Protein AF-A0A3C1VQF5-F1 (afdb_monomer_lite)

pLDDT: mean 84.44, std 13.98, range [48.06, 98.0]

Foldseek 3Di:
DDDDVVVVVVVVVVVVVVVVV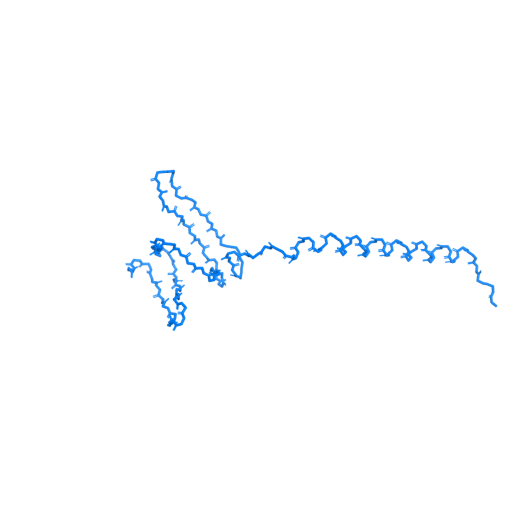VVVCVVVVVVVPPDDPDQKDPDDWDWDDDPPPDDDIDTHADPPMDGDDDADPVGDDDADPDDKDWDDDPPDDIDIDDHPDD

Sequence (102 aa):
MSSNPKNIKEIVISVCAAAALGLGVLTFQTDIISAQSSNFQGGAPQVTEGPDDARYIRILFPAGVRSSWHSHTWGQLLMIEEGIGLHQIRGRAIEEFQPGEP

Secondary structure (DSSP, 8-state):
----HHHHHHHHHHHHHHHHHHHHHHHHHHHHHSS---SEESS--EEEEPPTT---EEEE--TT-EEPS---TT-------SS-EEEE-TTSPEEEE-TT--

Structure (mmCIF, N/CA/C/O backbone):
data_AF-A0A3C1VQF5-F1
#
_entry.id   AF-A0A3C1VQF5-F1
#
loop_
_atom_site.group_PDB
_atom_site.id
_atom_site.type_symbol
_atom_site.label_atom_id
_atom_site.label_alt_id
_atom_site.label_comp_id
_atom_site.label_asym_id
_atom_site.label_entity_id
_atom_site.label_seq_id
_atom_site.pdbx_PDB_ins_code
_atom_site.Cartn_x
_atom_site.Cartn_y
_atom_site.Cartn_z
_atom_site.occupancy
_atom_site.B_iso_or_equiv
_atom_site.auth_seq_id
_atom_site.auth_comp_id
_atom_site.auth_asym_id
_atom_site.auth_atom_id
_atom_site.pdbx_PDB_model_num
ATOM 1 N N . MET A 1 1 ? -55.351 6.413 43.050 1.00 48.06 1 MET A N 1
ATOM 2 C CA . MET A 1 1 ? -53.947 6.862 43.174 1.00 48.06 1 MET A CA 1
ATOM 3 C C . MET A 1 1 ? -53.793 8.183 42.438 1.00 48.06 1 MET A C 1
ATOM 5 O O . MET A 1 1 ? -53.923 8.201 41.225 1.00 48.06 1 MET A O 1
ATOM 9 N N . SER A 1 2 ? -53.622 9.286 43.171 1.00 53.50 2 SER A N 1
ATOM 10 C CA . SER A 1 2 ? -53.418 10.622 42.595 1.00 53.50 2 SER A CA 1
ATOM 11 C C . SER A 1 2 ? -51.959 10.749 42.159 1.00 53.50 2 SER A C 1
ATOM 13 O O . SER A 1 2 ? -51.061 10.755 43.000 1.00 53.50 2 SER A O 1
ATOM 15 N N . SER A 1 3 ? -51.700 10.768 40.853 1.00 61.41 3 SER A N 1
ATOM 16 C CA . SER A 1 3 ? -50.361 11.028 40.325 1.00 61.41 3 SER A CA 1
ATOM 17 C C . SER A 1 3 ? -50.018 12.505 40.527 1.00 61.41 3 SER A C 1
ATOM 19 O O . SER A 1 3 ? -50.696 13.382 39.992 1.00 61.41 3 SER A O 1
ATOM 21 N N . ASN A 1 4 ? -48.965 12.785 41.297 1.00 60.81 4 ASN A N 1
ATOM 22 C CA . ASN A 1 4 ? -48.497 14.142 41.566 1.00 60.81 4 ASN A CA 1
ATOM 23 C C . ASN A 1 4 ? -48.017 14.806 40.254 1.00 60.81 4 ASN A C 1
ATOM 25 O O . ASN A 1 4 ? -47.090 14.285 39.625 1.00 60.81 4 ASN A O 1
ATOM 29 N N . PRO A 1 5 ? -48.587 15.950 39.831 1.00 61.12 5 PRO A N 1
ATOM 30 C CA . PRO A 1 5 ? -48.248 16.597 38.560 1.00 61.12 5 PRO A CA 1
ATOM 31 C C . PRO A 1 5 ? -46.777 17.031 38.459 1.00 61.12 5 PRO A C 1
ATOM 33 O O . PRO A 1 5 ? -46.266 17.195 37.350 1.00 61.12 5 PRO A O 1
ATOM 36 N N . LYS A 1 6 ? -46.077 17.177 39.595 1.00 60.66 6 LYS A N 1
ATOM 37 C CA . LYS A 1 6 ? -44.629 17.442 39.630 1.00 60.66 6 LYS A CA 1
ATOM 38 C C . LYS A 1 6 ? -43.815 16.277 39.047 1.00 60.66 6 LYS A C 1
ATOM 40 O O . LYS A 1 6 ? -42.953 16.516 38.210 1.00 60.66 6 LYS A O 1
ATOM 45 N N . ASN A 1 7 ? -44.188 15.033 39.360 1.00 69.94 7 ASN A N 1
ATOM 46 C CA . ASN A 1 7 ? -43.504 13.838 38.847 1.00 69.94 7 ASN A CA 1
ATOM 47 C C . ASN A 1 7 ? -43.739 13.645 37.341 1.00 69.94 7 ASN A C 1
ATOM 49 O O . ASN A 1 7 ? -42.848 13.204 36.627 1.00 69.94 7 ASN A O 1
ATOM 53 N N . ILE A 1 8 ? -44.925 14.004 36.836 1.00 77.88 8 ILE A N 1
ATOM 54 C CA . ILE A 1 8 ? -45.239 13.889 35.402 1.00 77.88 8 ILE A CA 1
ATOM 55 C C . ILE A 1 8 ? -44.417 14.893 34.588 1.00 77.88 8 ILE A C 1
ATOM 57 O O . ILE A 1 8 ? -43.874 14.529 33.549 1.00 77.88 8 ILE A O 1
ATOM 61 N N . LYS A 1 9 ? -44.276 16.140 35.059 1.00 78.69 9 LYS A N 1
ATOM 62 C CA . LYS A 1 9 ? -43.444 17.146 34.379 1.00 78.69 9 LYS A CA 1
ATOM 63 C C . LYS A 1 9 ? -41.975 16.733 34.314 1.00 78.69 9 LYS A C 1
ATOM 65 O O . LYS A 1 9 ? -41.369 16.873 33.259 1.00 78.69 9 LYS A O 1
ATOM 70 N N . GLU A 1 10 ? -41.421 16.202 35.400 1.00 80.69 10 GLU A N 1
ATOM 71 C CA . GLU A 1 10 ? -40.030 15.729 35.437 1.00 80.69 10 GLU A CA 1
ATOM 72 C C . GLU A 1 10 ? -39.799 14.542 34.494 1.00 80.69 10 GLU A C 1
ATOM 74 O O . GLU A 1 10 ? -38.825 14.542 33.741 1.00 80.69 10 GLU A O 1
ATOM 79 N N . ILE A 1 11 ? -40.733 13.584 34.453 1.00 83.06 11 ILE A N 1
ATOM 80 C CA . ILE A 1 11 ? -40.680 12.457 33.511 1.00 83.06 11 ILE A CA 1
ATOM 81 C C . ILE A 1 11 ? -40.736 12.960 32.064 1.00 83.06 11 ILE A C 1
ATOM 83 O O . ILE A 1 11 ? -39.924 12.547 31.242 1.00 83.06 11 ILE A O 1
ATOM 87 N N . VAL A 1 12 ? -41.649 13.882 31.746 1.00 86.50 12 VAL A N 1
ATOM 88 C CA . VAL A 1 12 ? -41.782 14.433 30.387 1.00 86.50 12 VAL A CA 1
ATOM 89 C C . VAL A 1 12 ? -40.521 15.193 29.970 1.00 86.50 12 VAL A C 1
ATOM 91 O O . VAL A 1 12 ? -40.032 14.993 28.862 1.00 86.50 12 VAL A O 1
ATOM 94 N N . ILE A 1 13 ? -39.952 16.017 30.852 1.00 88.00 13 ILE A N 1
ATOM 95 C CA . ILE A 1 13 ? -38.708 16.748 30.570 1.00 88.00 13 ILE A CA 1
ATOM 96 C C . ILE A 1 13 ? -37.548 15.770 30.345 1.00 88.00 13 ILE A C 1
ATOM 98 O O . ILE A 1 13 ? -36.785 15.942 29.397 1.00 88.00 13 ILE A O 1
ATOM 102 N N . SER A 1 14 ? -37.438 14.726 31.171 1.00 85.69 14 SER A N 1
ATOM 103 C CA . SER A 1 14 ? -36.395 13.705 31.041 1.00 85.69 14 SER A CA 1
ATOM 104 C C . SER A 1 14 ? -36.500 12.938 29.719 1.00 85.69 14 SER A C 1
ATOM 106 O O . SER A 1 14 ? -35.502 12.793 29.014 1.00 85.69 14 SER A O 1
ATOM 108 N N . VAL A 1 15 ? -37.711 12.523 29.332 1.00 89.88 15 VAL A N 1
ATOM 109 C CA . VAL A 1 15 ? -37.958 11.821 28.064 1.00 89.88 15 VAL A CA 1
ATOM 110 C C . VAL A 1 15 ? -37.655 12.722 26.866 1.00 89.88 15 VAL A C 1
ATOM 112 O O . VAL A 1 15 ? -36.989 12.282 25.931 1.00 89.88 15 VAL A O 1
ATOM 115 N N . CYS A 1 16 ? -38.070 13.991 26.899 1.00 90.31 16 CYS A N 1
ATOM 116 C CA . CYS A 1 16 ? -37.760 14.948 25.835 1.00 90.31 16 CYS A CA 1
ATOM 117 C C . CYS A 1 16 ? -36.252 15.211 25.711 1.00 90.31 16 CYS A C 1
ATOM 119 O O . CYS A 1 16 ? -35.733 15.250 24.598 1.00 90.31 16 CYS A O 1
ATOM 121 N N . ALA A 1 17 ? -35.537 15.353 26.831 1.00 88.94 17 ALA A N 1
ATOM 122 C CA . ALA A 1 17 ? -34.087 15.535 26.828 1.00 88.94 17 ALA A CA 1
ATOM 123 C C . ALA A 1 17 ? -33.359 14.298 26.275 1.00 88.94 17 ALA A C 1
ATOM 125 O O . ALA A 1 17 ? -32.466 14.435 25.439 1.00 88.94 17 ALA A O 1
ATOM 126 N N . ALA A 1 18 ? -33.774 13.093 26.676 1.00 88.06 18 ALA A N 1
ATOM 127 C CA . ALA A 1 18 ? -33.219 11.842 26.162 1.00 88.06 18 ALA A CA 1
ATOM 128 C C . ALA A 1 18 ? -33.493 11.662 24.659 1.00 88.06 18 ALA A C 1
ATOM 130 O O . ALA A 1 18 ? -32.598 11.259 23.920 1.00 88.06 18 ALA A O 1
ATOM 131 N N . ALA A 1 19 ? -34.696 12.008 24.190 1.00 90.94 19 ALA A N 1
ATOM 132 C CA . ALA A 1 19 ? -35.047 11.960 22.773 1.00 90.94 19 ALA A CA 1
ATOM 133 C C . ALA A 1 19 ? -34.247 12.978 21.945 1.00 90.94 19 ALA A C 1
ATOM 135 O O . ALA A 1 19 ? -33.761 12.635 20.871 1.00 90.94 19 ALA A O 1
ATOM 136 N N . ALA A 1 20 ? -34.057 14.202 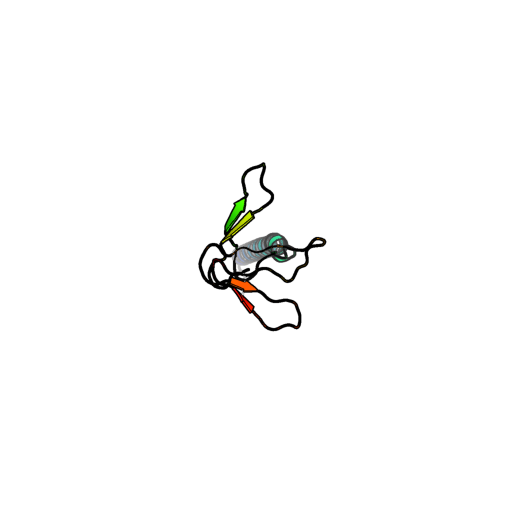22.451 1.00 90.06 20 ALA A N 1
ATOM 137 C CA . ALA A 1 20 ? -33.249 15.225 21.788 1.00 90.06 20 ALA A CA 1
ATOM 138 C C . ALA A 1 20 ? -31.768 14.820 21.697 1.00 90.06 20 ALA A C 1
ATOM 140 O O . ALA A 1 20 ? -31.154 14.981 20.645 1.00 90.06 20 ALA A O 1
ATOM 141 N N . LEU A 1 21 ? -31.208 14.243 22.767 1.00 87.50 21 LEU A N 1
ATOM 142 C CA . LEU A 1 21 ? -29.844 13.707 22.766 1.00 87.50 21 LEU A CA 1
ATOM 143 C C . LEU A 1 21 ? -29.706 12.509 21.822 1.00 87.50 21 LEU A C 1
ATOM 145 O O . LEU A 1 21 ? -28.767 12.469 21.034 1.00 87.50 21 LEU A O 1
ATOM 149 N N . GLY A 1 22 ? -30.647 11.563 21.863 1.00 86.94 22 GLY A N 1
ATOM 150 C CA . GLY A 1 22 ? -30.654 10.401 20.974 1.00 86.94 22 GLY A CA 1
ATOM 151 C C . GLY A 1 22 ? -30.754 10.798 19.502 1.00 86.94 22 GLY A C 1
ATOM 152 O O . GLY A 1 22 ? -29.996 10.290 18.680 1.00 86.94 22 GLY A O 1
ATOM 153 N N . LEU A 1 23 ? -31.628 11.754 19.173 1.00 85.19 23 LEU A N 1
ATOM 154 C CA . LEU A 1 23 ? -31.757 12.281 17.817 1.00 85.19 23 LEU A CA 1
ATOM 155 C C . LEU A 1 23 ? -30.494 13.031 17.388 1.00 85.19 23 LEU A C 1
ATOM 157 O O . LEU A 1 23 ? -30.017 12.795 16.288 1.00 85.19 23 LEU A O 1
ATOM 161 N N . GLY A 1 24 ? -29.917 13.858 18.268 1.00 82.56 24 GLY A N 1
ATOM 162 C CA . GLY A 1 24 ? -28.650 14.543 18.016 1.00 82.56 24 GLY A CA 1
ATOM 163 C C . GLY A 1 24 ? -27.520 13.561 17.704 1.00 82.56 24 GLY A C 1
ATOM 164 O O . GLY A 1 24 ? -26.864 13.687 16.673 1.00 82.56 24 GLY A O 1
ATOM 165 N N . VAL A 1 25 ? -27.331 12.533 18.538 1.00 81.00 25 VAL A N 1
ATOM 166 C CA . VAL A 1 25 ? -26.329 11.481 18.300 1.00 81.00 25 VAL A CA 1
ATOM 167 C C . VAL A 1 25 ? -26.567 10.794 16.957 1.00 81.00 25 VAL A C 1
ATOM 169 O O . VAL A 1 25 ? -25.629 10.667 16.178 1.00 81.00 25 VAL A O 1
ATOM 172 N N . LEU A 1 26 ? -27.809 10.416 16.644 1.00 74.69 26 LEU A N 1
ATOM 173 C CA . LEU A 1 26 ? -28.135 9.782 15.367 1.00 74.69 26 LEU A CA 1
ATOM 174 C C . LEU A 1 26 ? -27.847 10.701 14.173 1.00 74.69 26 LEU A C 1
ATOM 176 O O . LEU A 1 26 ? -27.265 10.234 13.202 1.00 74.69 26 LEU A O 1
ATOM 180 N N . THR A 1 27 ? -28.183 11.993 14.247 1.00 68.44 27 THR A N 1
ATOM 181 C CA . THR A 1 27 ? -27.939 12.943 13.148 1.00 68.44 27 THR A CA 1
ATOM 182 C C . THR A 1 27 ? -26.463 13.290 12.965 1.00 68.44 27 THR A C 1
ATOM 184 O O . THR A 1 27 ? -26.029 13.470 11.836 1.00 68.44 27 THR A O 1
ATOM 187 N N . PHE A 1 28 ? -25.672 13.370 14.042 1.00 64.31 28 PHE A N 1
ATOM 188 C CA . PHE A 1 28 ? -24.238 13.680 13.945 1.00 64.31 28 PHE A CA 1
ATOM 189 C C . PHE A 1 28 ? -23.381 12.442 13.631 1.00 64.31 28 PHE A C 1
ATOM 191 O O . PHE A 1 28 ? -22.296 12.573 13.068 1.00 64.31 28 PHE A O 1
ATOM 198 N N . GLN A 1 29 ? -23.838 11.234 13.983 1.00 59.00 29 GLN A N 1
ATOM 199 C CA . GLN A 1 29 ? -23.093 9.995 13.744 1.00 59.00 29 GLN A CA 1
ATOM 200 C C . GLN A 1 29 ? -23.271 9.455 12.313 1.00 59.00 29 GLN A C 1
ATOM 202 O O . GLN A 1 29 ? -22.367 8.789 11.806 1.00 59.00 29 GLN A O 1
ATOM 207 N N . THR A 1 30 ? -24.387 9.746 11.632 1.00 54.91 30 THR A N 1
ATOM 208 C CA . THR A 1 30 ? -24.632 9.264 10.258 1.00 54.91 30 THR A CA 1
ATOM 209 C C . THR A 1 30 ? -23.685 9.860 9.220 1.00 54.91 30 THR A C 1
ATOM 211 O O . THR A 1 30 ? -23.283 9.148 8.298 1.00 54.91 30 THR A O 1
ATOM 214 N N . ASP A 1 31 ? -23.262 11.114 9.391 1.00 52.47 31 ASP A N 1
ATOM 215 C CA . ASP A 1 31 ? -22.389 11.802 8.427 1.00 52.47 31 ASP A CA 1
ATOM 216 C C . ASP A 1 31 ? -20.962 11.223 8.397 1.00 52.47 31 ASP A C 1
ATOM 218 O O . ASP A 1 31 ? -20.270 11.311 7.384 1.00 52.47 31 ASP A O 1
ATOM 222 N N . ILE A 1 32 ? -20.533 10.557 9.476 1.00 55.62 32 ILE A N 1
ATOM 223 C CA . ILE A 1 32 ? -19.194 9.956 9.597 1.00 55.62 32 ILE A CA 1
ATOM 224 C C . ILE A 1 32 ? -19.130 8.545 8.976 1.00 55.62 32 ILE A C 1
ATOM 226 O O . ILE A 1 32 ? -18.056 8.089 8.587 1.00 55.62 32 ILE A O 1
ATOM 230 N N . ILE A 1 33 ? -20.260 7.836 8.858 1.00 55.06 33 ILE A N 1
ATOM 231 C CA . ILE A 1 33 ? -20.281 6.401 8.506 1.00 55.06 33 ILE A CA 1
ATOM 232 C C . ILE A 1 33 ? -20.533 6.157 7.005 1.00 55.06 33 ILE A C 1
ATOM 234 O O . ILE A 1 33 ? -20.208 5.087 6.493 1.00 55.06 33 ILE A O 1
ATOM 238 N N . SER A 1 34 ? -21.064 7.130 6.257 1.00 50.88 34 SER A N 1
ATOM 239 C CA . SER A 1 34 ? -21.625 6.839 4.929 1.00 50.88 34 SER A CA 1
ATOM 240 C C . SER A 1 34 ? -20.668 6.869 3.723 1.00 50.88 34 SER A C 1
ATOM 242 O O . SER A 1 34 ? -21.067 6.323 2.695 1.00 50.88 34 SER A O 1
ATOM 244 N N . ALA A 1 35 ? -19.481 7.498 3.728 1.00 49.09 35 ALA A N 1
ATOM 245 C CA . ALA A 1 35 ? -18.888 7.842 2.416 1.00 49.09 35 ALA A CA 1
ATOM 246 C C . ALA A 1 35 ? -17.368 8.055 2.300 1.00 49.09 35 ALA A C 1
ATOM 248 O O . ALA A 1 35 ? -16.945 8.753 1.381 1.00 49.09 35 ALA A O 1
ATOM 249 N N . GLN A 1 36 ? -16.517 7.437 3.122 1.00 49.12 36 GLN A N 1
ATOM 250 C CA . GLN A 1 36 ? -15.090 7.383 2.772 1.00 49.12 36 GLN A CA 1
ATOM 251 C C . GLN A 1 36 ? -14.631 5.940 2.592 1.00 49.12 36 GLN A C 1
ATOM 253 O O . GLN A 1 36 ? -14.187 5.282 3.532 1.00 49.12 36 GLN A O 1
ATOM 258 N N . SER A 1 37 ? -14.722 5.438 1.355 1.00 57.56 37 SER A N 1
ATOM 259 C CA . SER A 1 37 ? -13.929 4.275 0.969 1.00 57.56 37 SER A CA 1
ATOM 260 C C . SER A 1 37 ? -12.461 4.666 1.111 1.00 57.56 37 SER A C 1
ATOM 262 O O . SER A 1 37 ? -11.931 5.438 0.313 1.00 57.56 37 SER A O 1
ATOM 264 N N . SER A 1 38 ? -11.809 4.190 2.164 1.00 79.88 38 SER A N 1
ATOM 265 C CA . SER A 1 38 ? -10.368 4.348 2.296 1.00 79.88 38 SER A CA 1
ATOM 266 C C . SER A 1 38 ? -9.683 3.547 1.191 1.00 79.88 38 SER A C 1
ATOM 268 O O . SER A 1 38 ? -9.993 2.368 0.996 1.00 79.88 38 SER A O 1
ATOM 270 N N . ASN A 1 39 ? -8.706 4.165 0.522 1.00 91.62 39 ASN A N 1
ATOM 271 C CA . ASN A 1 39 ? -7.789 3.482 -0.397 1.00 91.62 39 ASN A CA 1
ATOM 272 C C . ASN A 1 39 ? -6.975 2.377 0.303 1.00 91.62 39 ASN A C 1
ATOM 274 O O . ASN A 1 39 ? -6.285 1.616 -0.372 1.00 91.62 39 ASN A O 1
ATOM 278 N N . PHE A 1 40 ? -7.061 2.286 1.635 1.00 93.44 40 PHE A N 1
ATOM 279 C CA . PHE A 1 40 ? -6.356 1.333 2.482 1.00 93.44 40 PHE A CA 1
ATOM 280 C C . PHE A 1 40 ? -7.276 0.637 3.492 1.00 93.44 40 PHE A C 1
ATOM 282 O O . PHE A 1 40 ? -8.255 1.208 3.980 1.00 93.44 40 PHE A O 1
ATOM 289 N N . GLN A 1 41 ? -6.945 -0.609 3.820 1.00 93.62 41 GLN A N 1
ATOM 290 C CA . GLN A 1 41 ? -7.697 -1.518 4.683 1.00 93.62 41 GLN A CA 1
ATOM 291 C C . GLN A 1 41 ? -6.800 -1.959 5.832 1.00 93.62 41 GLN A C 1
ATOM 293 O O . GLN A 1 41 ? -5.608 -2.163 5.628 1.00 93.62 41 GLN A O 1
ATOM 298 N N . GLY A 1 42 ? -7.378 -2.122 7.025 1.00 91.62 42 GLY A N 1
ATOM 299 C CA . GLY A 1 42 ? -6.641 -2.519 8.231 1.00 91.62 42 GLY A CA 1
ATOM 300 C C . GLY A 1 42 ? -5.951 -1.368 8.973 1.00 91.62 42 GLY A C 1
ATOM 301 O O . GLY A 1 42 ? -5.361 -1.602 10.019 1.00 91.62 42 GLY A O 1
ATOM 302 N N . GLY A 1 43 ? -6.040 -0.132 8.473 1.00 89.94 43 GLY A N 1
ATOM 303 C CA . GLY A 1 43 ? -5.435 1.051 9.087 1.00 89.94 43 GLY A CA 1
ATOM 304 C C . GLY A 1 43 ? -5.041 2.100 8.049 1.00 89.94 43 GLY A C 1
ATOM 305 O O . GLY A 1 43 ? -5.444 2.010 6.887 1.00 89.94 43 GLY A O 1
ATOM 306 N N . ALA A 1 44 ? -4.250 3.084 8.477 1.00 90.31 44 ALA A N 1
ATOM 307 C CA . ALA A 1 44 ? -3.670 4.104 7.609 1.00 90.31 44 ALA A CA 1
ATOM 308 C C . ALA A 1 44 ? -2.158 3.862 7.459 1.00 90.31 44 ALA A C 1
ATOM 310 O O . ALA A 1 44 ? -1.479 3.689 8.475 1.00 90.31 44 ALA A O 1
ATOM 311 N N . PRO A 1 45 ? -1.618 3.840 6.230 1.00 94.38 45 PRO A N 1
ATOM 312 C CA . PRO A 1 45 ? -0.177 3.815 6.033 1.00 94.38 45 PRO A CA 1
ATOM 313 C C . PRO A 1 45 ? 0.437 5.191 6.323 1.00 94.38 45 PRO A C 1
ATOM 315 O O . PRO A 1 45 ? -0.265 6.204 6.368 1.00 94.38 45 PRO A O 1
ATOM 318 N N . GLN A 1 46 ? 1.759 5.235 6.468 1.00 94.69 46 GLN A N 1
ATOM 319 C CA . GLN A 1 46 ? 2.499 6.499 6.469 1.00 94.69 46 GLN A CA 1
ATOM 320 C C . GLN A 1 46 ? 2.960 6.795 5.043 1.00 94.69 46 GLN A C 1
ATOM 322 O O . GLN A 1 46 ? 3.566 5.934 4.410 1.00 94.69 46 GLN A O 1
ATOM 327 N N . VAL A 1 47 ? 2.669 7.993 4.538 1.00 93.69 47 VAL A N 1
ATOM 328 C CA . VAL A 1 47 ? 3.046 8.423 3.185 1.00 93.69 47 VAL A CA 1
ATOM 329 C C . VAL A 1 47 ? 4.045 9.565 3.296 1.00 93.69 47 VAL A C 1
ATOM 331 O O . VAL A 1 47 ? 3.831 10.508 4.055 1.00 93.69 47 VAL A O 1
ATOM 334 N N . THR A 1 48 ? 5.146 9.465 2.562 1.00 94.31 48 THR A N 1
ATOM 335 C CA . THR A 1 48 ? 6.147 10.523 2.420 1.00 94.31 48 THR A CA 1
ATOM 336 C C . THR A 1 48 ? 6.303 10.839 0.942 1.00 94.31 48 THR A C 1
ATOM 338 O O . THR A 1 48 ? 6.637 9.958 0.148 1.00 94.31 48 THR A O 1
ATOM 341 N N . GLU A 1 49 ? 6.047 12.090 0.578 1.00 91.81 49 GLU A N 1
ATOM 342 C CA . GLU A 1 49 ? 6.251 12.572 -0.785 1.00 91.81 49 GLU A CA 1
ATOM 343 C C . GLU A 1 49 ? 7.749 12.630 -1.102 1.00 91.81 49 GLU A C 1
ATOM 345 O O . GLU A 1 49 ? 8.576 12.955 -0.242 1.00 91.81 49 GLU A O 1
ATOM 350 N N . GLY A 1 50 ? 8.101 12.287 -2.340 1.00 86.88 50 GLY A N 1
ATOM 351 C CA . GLY A 1 50 ? 9.436 12.550 -2.854 1.00 86.88 50 GLY A CA 1
ATOM 352 C C . GLY A 1 50 ? 9.717 14.058 -2.954 1.00 86.88 50 GLY A C 1
ATOM 353 O O . GLY A 1 50 ? 8.814 14.879 -2.793 1.00 86.88 50 GLY A O 1
ATOM 354 N N . PRO A 1 51 ? 10.973 14.441 -3.230 1.00 88.56 51 PRO A N 1
ATOM 355 C CA . PRO A 1 51 ? 11.309 15.814 -3.602 1.00 88.56 51 PRO A CA 1
ATOM 356 C C . PRO A 1 51 ? 10.454 16.319 -4.779 1.00 88.56 51 PRO A C 1
ATOM 358 O O . PRO A 1 51 ? 10.020 15.520 -5.606 1.00 88.56 51 PRO A O 1
ATOM 361 N N . ASP A 1 52 ? 10.264 17.636 -4.901 1.00 84.06 52 ASP A N 1
ATOM 362 C CA . ASP A 1 52 ? 9.396 18.250 -5.926 1.00 84.06 52 ASP A CA 1
ATOM 363 C C . ASP A 1 52 ? 9.771 17.883 -7.380 1.00 84.06 52 ASP A C 1
ATOM 365 O O . ASP A 1 52 ? 8.933 17.936 -8.284 1.00 84.06 52 ASP A O 1
ATOM 369 N N . ASP A 1 53 ? 11.031 17.516 -7.626 1.00 86.00 53 ASP A N 1
ATOM 370 C CA . ASP A 1 53 ? 11.556 17.094 -8.929 1.00 86.00 53 ASP A CA 1
ATOM 371 C C . ASP A 1 53 ? 11.459 15.575 -9.179 1.00 86.00 53 ASP A C 1
ATOM 373 O O . ASP A 1 53 ? 11.793 15.094 -10.266 1.00 86.00 53 ASP A O 1
ATOM 377 N N . ALA A 1 54 ? 10.940 14.813 -8.216 1.00 78.44 54 ALA A N 1
ATOM 378 C CA . ALA A 1 54 ? 10.769 13.371 -8.275 1.00 78.44 54 ALA A CA 1
ATOM 379 C C . ALA A 1 54 ? 9.286 12.964 -8.339 1.00 78.44 54 ALA A C 1
ATOM 381 O O . ALA A 1 54 ? 8.422 13.503 -7.659 1.00 78.44 54 ALA A O 1
ATOM 382 N N . ARG A 1 55 ? 8.979 11.944 -9.153 1.00 83.44 55 ARG A N 1
ATOM 383 C CA . ARG A 1 55 ? 7.623 11.378 -9.292 1.00 83.44 55 ARG A CA 1
ATOM 384 C C . ARG A 1 55 ? 7.481 10.046 -8.563 1.00 83.44 55 ARG A C 1
ATOM 386 O O . ARG A 1 55 ? 7.159 9.034 -9.182 1.00 83.44 55 ARG A O 1
ATOM 393 N N . TYR A 1 56 ? 7.748 10.040 -7.264 1.00 90.12 56 TYR A N 1
ATOM 394 C CA . TYR A 1 56 ? 7.498 8.874 -6.423 1.00 90.12 56 TYR A CA 1
ATOM 395 C C . TYR A 1 56 ? 6.981 9.292 -5.052 1.00 90.12 56 TYR A C 1
ATOM 397 O O . TYR A 1 56 ? 7.217 10.405 -4.587 1.00 90.12 56 TYR A O 1
ATOM 405 N N . ILE A 1 57 ? 6.309 8.349 -4.407 1.00 93.38 57 ILE A N 1
ATOM 406 C CA . ILE A 1 57 ? 5.935 8.424 -3.001 1.00 93.38 57 ILE A CA 1
ATOM 407 C C . ILE A 1 57 ? 6.517 7.211 -2.295 1.00 93.38 57 ILE A C 1
ATOM 409 O O . ILE A 1 57 ? 6.604 6.128 -2.876 1.00 93.38 57 ILE A O 1
ATOM 413 N N . ARG A 1 58 ? 6.902 7.389 -1.037 1.00 94.38 58 ARG A N 1
ATOM 414 C CA . ARG A 1 58 ? 7.234 6.288 -0.136 1.00 94.38 58 ARG A CA 1
ATOM 415 C C . ARG A 1 58 ? 6.035 6.002 0.740 1.00 94.38 58 ARG A C 1
ATOM 417 O O . ARG A 1 58 ? 5.443 6.925 1.298 1.00 94.38 58 ARG A O 1
ATOM 424 N N . ILE A 1 59 ? 5.681 4.730 0.860 1.00 94.94 59 ILE A N 1
ATOM 425 C CA . ILE A 1 59 ? 4.568 4.294 1.695 1.00 94.94 59 ILE A CA 1
ATOM 426 C C . ILE A 1 59 ? 5.070 3.215 2.646 1.00 94.94 59 ILE A C 1
ATOM 428 O O . ILE A 1 59 ? 5.493 2.152 2.199 1.00 94.94 59 ILE A O 1
ATOM 432 N N . LEU A 1 60 ? 4.973 3.471 3.949 1.00 95.25 60 LEU A N 1
ATOM 433 C CA . LEU A 1 60 ? 5.188 2.464 4.979 1.00 95.25 60 LEU A CA 1
ATOM 434 C C . LEU A 1 60 ? 3.843 1.849 5.367 1.00 95.25 60 LEU A C 1
ATOM 436 O O . LEU A 1 60 ? 2.938 2.551 5.832 1.00 95.25 60 LEU A O 1
ATOM 440 N N . PHE A 1 61 ? 3.725 0.534 5.198 1.00 95.44 61 PHE A N 1
ATOM 441 C CA . PHE A 1 61 ? 2.551 -0.241 5.588 1.00 95.44 61 PHE A CA 1
ATOM 442 C C . PHE A 1 61 ? 2.783 -0.905 6.953 1.00 95.44 61 PHE A C 1
ATOM 444 O O . PHE A 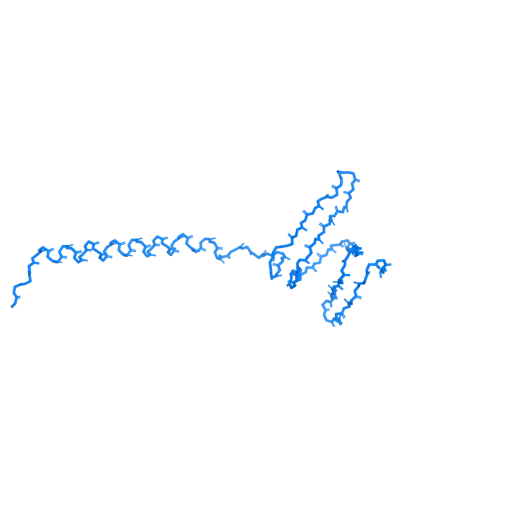1 61 ? 3.598 -1.823 7.048 1.00 95.44 61 PHE A O 1
ATOM 451 N N . PRO A 1 62 ? 2.061 -0.501 8.017 1.00 94.25 62 PRO A N 1
ATOM 452 C CA . PRO A 1 62 ? 2.029 -1.278 9.251 1.00 94.25 62 PRO A CA 1
ATOM 453 C C . PRO A 1 62 ? 1.496 -2.696 9.003 1.00 94.25 62 PRO A C 1
ATOM 455 O O . PRO A 1 62 ? 0.745 -2.936 8.055 1.00 94.25 62 PRO A O 1
ATOM 458 N N . ALA A 1 63 ? 1.835 -3.637 9.886 1.00 91.69 63 ALA A N 1
ATOM 459 C CA . ALA A 1 63 ? 1.398 -5.024 9.755 1.00 91.69 63 ALA A CA 1
ATOM 460 C C . ALA A 1 63 ? -0.135 -5.136 9.620 1.00 91.69 63 ALA A C 1
ATOM 462 O O . ALA A 1 63 ? -0.888 -4.625 10.448 1.00 91.69 63 ALA A O 1
ATOM 463 N N . GLY A 1 64 ? -0.591 -5.816 8.562 1.00 90.44 64 GLY A N 1
ATOM 464 C CA . GLY A 1 64 ? -2.013 -6.003 8.247 1.00 90.44 64 GLY A CA 1
ATOM 465 C C . GLY A 1 64 ? -2.668 -4.856 7.468 1.00 90.44 64 GLY A C 1
ATOM 466 O O . GLY A 1 64 ? -3.807 -5.013 7.021 1.00 90.44 64 GLY A O 1
ATOM 467 N N . VAL A 1 65 ? -1.966 -3.737 7.254 1.00 94.88 65 VAL A N 1
ATOM 468 C CA . VAL A 1 65 ? -2.435 -2.642 6.398 1.00 94.88 65 VAL A CA 1
ATOM 469 C C . VAL A 1 65 ? -2.122 -2.961 4.939 1.00 94.88 65 VAL A C 1
ATOM 471 O O . VAL A 1 65 ? -1.012 -3.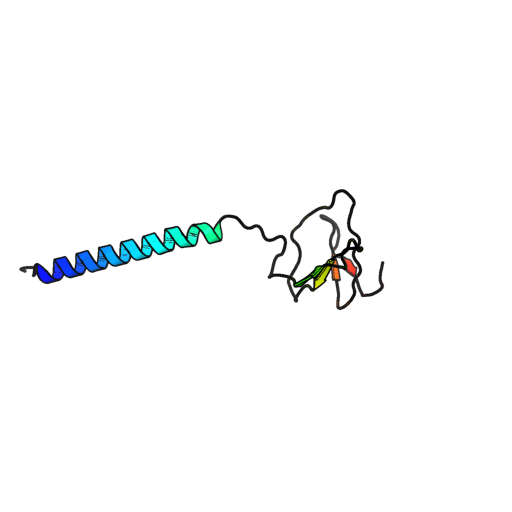362 4.605 1.00 94.88 65 VAL A O 1
ATOM 474 N N . ARG A 1 66 ? -3.094 -2.763 4.046 1.00 95.38 66 ARG A N 1
ATOM 475 C CA . ARG A 1 66 ? -2.921 -2.954 2.596 1.00 95.38 66 ARG A CA 1
ATOM 476 C C . ARG A 1 66 ? -3.758 -1.975 1.793 1.00 95.38 66 ARG A C 1
ATOM 478 O O . ARG A 1 66 ? -4.718 -1.418 2.317 1.00 95.38 66 ARG A O 1
ATOM 485 N N . SER A 1 67 ? -3.455 -1.820 0.510 1.00 95.31 67 SER A N 1
ATOM 486 C CA . SER A 1 67 ? -4.322 -1.080 -0.406 1.00 95.31 67 SER A CA 1
ATOM 487 C C . SER A 1 67 ? -5.627 -1.831 -0.715 1.00 95.31 67 SER A C 1
ATOM 489 O O . SER A 1 67 ? -5.729 -3.066 -0.650 1.00 95.31 67 SER A O 1
ATOM 491 N N . SER A 1 68 ? -6.650 -1.057 -1.060 1.00 95.31 68 SER A N 1
ATOM 492 C CA . SER A 1 68 ? -7.833 -1.525 -1.775 1.00 95.31 68 SER A CA 1
ATOM 493 C C . SER A 1 68 ? -7.462 -1.980 -3.183 1.00 95.31 68 SER A C 1
ATOM 495 O O . SER A 1 68 ? -6.453 -1.557 -3.742 1.00 95.31 68 SER A O 1
ATOM 497 N N . TRP A 1 69 ? -8.306 -2.808 -3.799 1.00 95.56 69 TRP A N 1
ATOM 498 C CA . TRP A 1 69 ? -8.161 -3.139 -5.218 1.00 95.56 69 TRP A CA 1
ATOM 499 C C . TRP A 1 69 ? -8.265 -1.874 -6.076 1.00 95.56 69 TRP A C 1
ATOM 501 O O . TRP A 1 69 ? -9.261 -1.162 -5.994 1.00 95.56 69 TRP A O 1
ATOM 511 N N . HIS A 1 70 ? -7.271 -1.629 -6.924 1.00 95.44 70 HIS A N 1
ATOM 512 C CA . HIS A 1 70 ? -7.234 -0.488 -7.836 1.00 95.44 70 HIS A CA 1
ATOM 513 C C . HIS A 1 70 ? -6.393 -0.822 -9.079 1.00 95.44 70 HIS A C 1
ATOM 5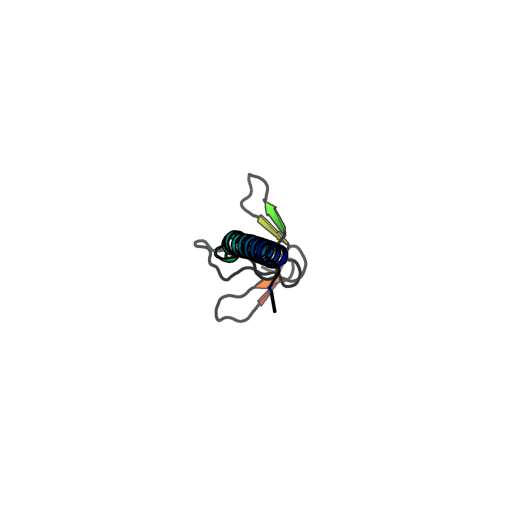15 O O . HIS A 1 70 ? -5.866 -1.929 -9.209 1.00 95.44 70 HIS A O 1
ATOM 521 N N . SER A 1 71 ? -6.302 0.125 -10.010 1.00 95.50 71 SER A N 1
ATOM 522 C CA . SER A 1 71 ? -5.494 0.026 -11.227 1.00 95.50 71 SER A CA 1
ATOM 523 C C . SER A 1 71 ? -4.947 1.396 -11.615 1.00 95.50 71 SER A C 1
ATOM 525 O O . SER A 1 71 ? -5.638 2.398 -11.437 1.00 95.50 71 SER A O 1
ATOM 527 N N . HIS A 1 72 ? -3.763 1.430 -12.224 1.00 93.38 72 HIS A N 1
ATOM 528 C CA . HIS A 1 72 ? -3.155 2.640 -12.778 1.00 93.38 72 HIS A CA 1
ATOM 529 C C . HIS A 1 72 ? -3.114 2.568 -14.307 1.00 93.38 72 HIS A C 1
ATOM 531 O O . HIS A 1 72 ? -2.638 1.581 -14.861 1.00 93.38 72 HIS A O 1
ATOM 537 N N . THR A 1 73 ? -3.570 3.625 -14.990 1.00 95.38 73 THR A N 1
ATOM 538 C CA . THR A 1 73 ? -3.639 3.689 -16.466 1.00 95.38 73 THR A CA 1
ATOM 539 C C . THR A 1 73 ? -2.292 3.432 -17.143 1.00 95.38 73 THR A C 1
ATOM 541 O O . THR A 1 73 ? -2.245 2.798 -18.190 1.00 95.38 73 THR A O 1
ATOM 544 N N . TRP A 1 74 ? -1.199 3.897 -16.533 1.00 94.00 74 TRP A N 1
ATOM 545 C CA . TRP A 1 74 ? 0.167 3.766 -17.055 1.00 94.00 74 TRP A CA 1
ATOM 546 C C . TRP A 1 74 ? 0.993 2.693 -16.332 1.00 94.00 74 TRP A C 1
ATOM 548 O O . TRP A 1 74 ? 2.198 2.597 -16.544 1.00 94.00 74 TRP A O 1
ATOM 558 N N . GLY A 1 75 ? 0.352 1.889 -15.480 1.00 92.19 75 GLY A N 1
ATOM 559 C CA . GLY A 1 75 ? 1.035 0.969 -14.576 1.00 92.19 75 GLY A CA 1
ATOM 560 C C . GLY A 1 75 ? 1.621 1.659 -13.342 1.00 92.19 75 GLY A C 1
ATOM 561 O O . GLY A 1 75 ? 1.449 2.859 -13.124 1.00 92.19 75 GLY A O 1
ATOM 562 N N . GLN A 1 76 ? 2.282 0.858 -12.513 1.00 92.00 76 GLN A N 1
ATOM 563 C CA . GLN A 1 76 ? 2.960 1.276 -11.292 1.00 92.00 76 GLN A CA 1
ATOM 564 C C . GLN A 1 76 ? 4.216 0.424 -11.128 1.00 92.00 76 GLN A C 1
ATOM 566 O O . GLN A 1 76 ? 4.165 -0.787 -11.339 1.00 92.00 76 GLN A O 1
ATOM 571 N N . LEU A 1 77 ? 5.322 1.062 -10.750 1.00 91.00 77 LEU A N 1
ATOM 572 C CA . LEU A 1 77 ? 6.543 0.385 -10.329 1.00 91.00 77 LEU A CA 1
ATOM 573 C C . LEU A 1 77 ? 6.612 0.423 -8.801 1.00 91.00 77 LEU A C 1
ATOM 575 O O . LEU A 1 77 ? 6.381 1.475 -8.202 1.00 91.00 77 LEU A O 1
ATOM 579 N N . LEU A 1 78 ? 6.904 -0.719 -8.186 1.00 91.00 78 LEU A N 1
ATOM 580 C CA . LEU A 1 78 ? 7.109 -0.848 -6.748 1.00 91.00 78 LEU A CA 1
ATOM 581 C C . LEU A 1 78 ? 8.576 -1.175 -6.494 1.00 91.00 78 LEU A C 1
ATOM 583 O O . LEU A 1 78 ? 9.138 -2.018 -7.180 1.00 91.00 78 LEU A O 1
ATOM 587 N N . MET A 1 79 ? 9.173 -0.513 -5.508 1.00 91.31 79 MET A N 1
ATOM 588 C CA . MET A 1 79 ? 10.520 -0.808 -5.030 1.00 91.31 79 MET A CA 1
ATOM 589 C C . MET A 1 79 ? 10.430 -1.005 -3.522 1.00 91.31 79 MET A C 1
ATOM 591 O O . MET A 1 79 ? 10.064 -0.075 -2.802 1.00 91.31 79 MET A O 1
ATOM 595 N N . ILE A 1 80 ? 10.701 -2.219 -3.048 1.00 92.88 80 ILE A N 1
ATOM 596 C CA . ILE A 1 80 ? 10.673 -2.513 -1.615 1.00 92.88 80 ILE A CA 1
ATOM 597 C C . ILE A 1 80 ? 11.973 -1.996 -0.993 1.00 92.88 80 ILE A C 1
ATOM 599 O O . ILE A 1 80 ? 13.064 -2.402 -1.391 1.00 92.88 80 ILE A O 1
ATOM 603 N N . GLU A 1 81 ? 11.853 -1.073 -0.035 1.00 92.56 81 GLU A N 1
ATOM 604 C CA . GLU A 1 81 ? 12.999 -0.515 0.700 1.00 92.56 81 GLU A CA 1
ATOM 605 C C . GLU A 1 81 ? 13.312 -1.333 1.967 1.00 92.56 81 GLU A C 1
ATOM 607 O O . GLU A 1 81 ? 14.478 -1.556 2.285 1.00 92.56 81 GLU A O 1
ATOM 612 N N . GLU A 1 82 ? 12.283 -1.822 2.669 1.00 93.44 82 GLU A N 1
ATOM 613 C CA . GLU A 1 82 ? 12.411 -2.602 3.905 1.00 93.44 82 GLU A CA 1
ATOM 614 C C . GLU A 1 82 ? 11.245 -3.587 4.102 1.00 93.44 82 GLU A C 1
ATOM 616 O O . GLU A 1 82 ? 10.156 -3.408 3.553 1.00 93.44 82 GLU A O 1
ATOM 621 N N . GLY A 1 83 ? 11.464 -4.614 4.929 1.00 93.38 83 GLY A N 1
ATOM 622 C CA . GLY A 1 83 ? 10.441 -5.602 5.282 1.00 93.38 83 GLY A CA 1
ATOM 623 C C . GLY A 1 83 ? 10.140 -6.604 4.166 1.00 93.38 83 GLY A C 1
ATOM 624 O O . GLY A 1 83 ? 11.014 -6.931 3.374 1.00 93.38 83 GLY A O 1
ATOM 625 N N . ILE A 1 84 ? 8.906 -7.115 4.148 1.00 91.94 84 ILE A N 1
ATOM 626 C CA . ILE A 1 84 ? 8.408 -8.078 3.157 1.00 91.94 84 ILE A CA 1
ATOM 627 C C . ILE A 1 84 ? 7.151 -7.489 2.514 1.00 91.94 84 ILE A C 1
ATOM 629 O O . ILE A 1 84 ? 6.175 -7.195 3.211 1.00 91.94 84 ILE A O 1
ATOM 633 N N . GLY A 1 85 ? 7.170 -7.314 1.194 1.00 89.62 85 GLY A N 1
ATOM 634 C CA . GLY A 1 85 ? 6.022 -6.859 0.418 1.00 89.62 85 GLY A CA 1
ATOM 635 C C . GLY A 1 85 ? 5.175 -8.031 -0.070 1.00 89.62 85 GLY A C 1
ATOM 636 O O . GLY A 1 85 ? 5.710 -9.044 -0.502 1.00 89.62 85 GLY A O 1
ATOM 637 N N . LEU A 1 86 ? 3.849 -7.886 -0.051 1.00 93.75 86 LEU A N 1
ATOM 638 C CA . LEU A 1 86 ? 2.935 -8.804 -0.734 1.00 93.75 86 LEU A CA 1
ATOM 639 C C . LEU A 1 86 ? 2.184 -8.037 -1.817 1.00 93.75 86 LEU A C 1
ATOM 641 O O . LEU A 1 86 ? 1.567 -7.008 -1.529 1.00 93.75 86 LEU A O 1
ATOM 645 N N . HIS A 1 87 ? 2.174 -8.555 -3.042 1.00 93.50 87 HIS A N 1
ATOM 646 C CA . HIS A 1 87 ? 1.356 -8.004 -4.115 1.00 93.50 87 HIS A CA 1
ATOM 647 C C . HIS A 1 87 ? 0.528 -9.090 -4.796 1.00 93.50 87 HIS A C 1
ATOM 649 O O . HIS A 1 87 ? 0.811 -10.286 -4.731 1.00 93.50 87 HIS A O 1
ATOM 655 N N . GLN A 1 88 ? -0.562 -8.663 -5.426 1.00 96.25 88 GLN A N 1
ATOM 656 C CA . GLN A 1 88 ? -1.455 -9.572 -6.121 1.00 96.25 88 GLN A CA 1
ATOM 657 C C . GLN A 1 88 ? -2.111 -8.877 -7.306 1.00 96.25 88 GLN A C 1
ATOM 659 O O . GLN A 1 88 ? -2.707 -7.807 -7.181 1.00 96.25 88 GLN A O 1
ATOM 664 N N . ILE A 1 89 ? -2.078 -9.547 -8.452 1.00 96.06 89 ILE A N 1
ATOM 665 C CA . ILE A 1 89 ? -2.941 -9.225 -9.586 1.00 96.06 89 ILE A CA 1
ATOM 666 C C . ILE A 1 89 ? -4.222 -10.042 -9.436 1.00 96.06 89 ILE A C 1
ATOM 668 O O . ILE A 1 89 ? -4.177 -11.236 -9.139 1.00 96.06 89 ILE A O 1
ATOM 672 N N . ARG A 1 90 ? -5.384 -9.414 -9.645 1.00 96.88 90 ARG A N 1
ATOM 673 C CA . ARG A 1 90 ? -6.685 -10.076 -9.475 1.00 96.88 90 ARG A CA 1
ATOM 674 C C . ARG A 1 90 ? -6.739 -11.397 -10.253 1.00 96.88 90 ARG A C 1
ATOM 676 O O . ARG A 1 90 ? -6.521 -11.418 -11.460 1.00 96.88 90 ARG A O 1
ATOM 683 N N . GLY A 1 91 ? -7.067 -12.482 -9.549 1.00 97.81 91 GLY A N 1
ATOM 684 C CA . GLY A 1 91 ? -7.157 -13.833 -10.115 1.00 97.81 91 GLY A CA 1
ATOM 685 C C . GLY A 1 91 ? -5.827 -14.592 -10.201 1.00 97.81 91 GLY A C 1
ATOM 686 O O . GLY A 1 91 ? -5.831 -15.745 -10.618 1.00 97.81 91 GLY A O 1
ATOM 687 N N . ARG A 1 92 ? -4.706 -13.984 -9.800 1.00 98.00 92 ARG A N 1
ATOM 688 C CA . ARG A 1 92 ? -3.388 -14.629 -9.715 1.00 98.00 92 ARG A CA 1
ATOM 689 C C . ARG A 1 92 ? -3.025 -14.951 -8.263 1.00 98.00 92 ARG A C 1
ATOM 691 O O . ARG A 1 92 ? -3.708 -14.516 -7.331 1.00 98.00 92 ARG A O 1
ATOM 698 N N . ALA A 1 93 ? -1.971 -15.745 -8.084 1.00 97.50 93 ALA A N 1
ATOM 699 C CA . ALA A 1 93 ? -1.401 -16.008 -6.766 1.00 97.50 93 ALA A CA 1
ATOM 700 C C . ALA A 1 93 ? -0.878 -14.708 -6.129 1.00 97.50 93 ALA A C 1
ATOM 702 O O . ALA A 1 93 ? -0.598 -13.735 -6.830 1.00 97.50 93 ALA A O 1
ATOM 703 N N . ILE A 1 94 ? -0.796 -14.698 -4.799 1.00 96.38 94 ILE A N 1
ATOM 704 C CA . ILE A 1 94 ? -0.073 -13.655 -4.067 1.00 96.38 94 ILE A CA 1
ATOM 705 C C . ILE A 1 94 ? 1.418 -13.932 -4.248 1.00 96.38 94 ILE A C 1
ATOM 707 O O . ILE A 1 94 ? 1.851 -15.077 -4.119 1.00 96.38 94 ILE A O 1
ATOM 711 N N . GLU A 1 95 ? 2.165 -12.884 -4.551 1.00 94.25 95 GLU A N 1
ATOM 712 C CA . GLU A 1 95 ? 3.606 -12.909 -4.766 1.00 94.25 95 GLU A CA 1
ATOM 713 C C . GLU A 1 95 ? 4.273 -12.081 -3.651 1.00 94.25 95 GLU A C 1
ATOM 715 O O . GLU A 1 95 ? 3.756 -11.035 -3.237 1.00 94.25 95 GLU A O 1
ATOM 720 N N . GLU A 1 96 ? 5.374 -12.604 -3.109 1.00 93.56 96 GLU A N 1
ATOM 721 C CA . GLU A 1 96 ? 6.175 -11.974 -2.056 1.00 93.56 96 GLU A CA 1
ATOM 722 C C . GLU A 1 96 ? 7.392 -11.298 -2.679 1.00 93.56 96 GLU A C 1
ATOM 724 O O . GLU A 1 96 ? 8.087 -11.940 -3.462 1.00 93.56 96 GLU A O 1
ATOM 729 N N . PHE A 1 97 ? 7.640 -10.036 -2.324 1.00 90.38 97 PHE A N 1
ATOM 730 C CA . PHE A 1 97 ? 8.776 -9.235 -2.785 1.00 90.38 97 PHE A CA 1
ATOM 731 C C . 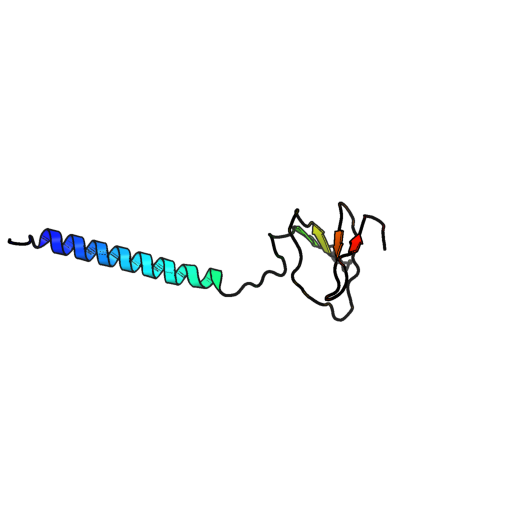PHE A 1 97 ? 9.671 -8.858 -1.608 1.00 90.38 97 PHE A C 1
ATOM 733 O O . PHE A 1 97 ? 9.196 -8.316 -0.601 1.00 90.38 97 PHE A O 1
ATOM 740 N N . GLN A 1 98 ? 10.970 -9.088 -1.762 1.00 91.81 98 GLN A N 1
ATOM 741 C CA . GLN A 1 98 ? 11.995 -8.671 -0.811 1.00 91.81 98 GLN A CA 1
ATOM 742 C C . GLN A 1 98 ? 12.720 -7.402 -1.301 1.00 91.81 98 GLN A C 1
ATOM 744 O O . GLN A 1 98 ? 12.703 -7.083 -2.495 1.00 91.81 98 GLN A O 1
ATOM 749 N N . PRO A 1 99 ? 13.383 -6.649 -0.404 1.00 94.31 99 PRO A N 1
ATOM 750 C CA . PRO A 1 99 ? 14.195 -5.510 -0.801 1.00 94.31 99 PRO A CA 1
ATOM 751 C C . PRO A 1 99 ? 15.245 -5.878 -1.857 1.00 94.31 99 PRO A C 1
ATOM 753 O O . PRO A 1 99 ? 16.021 -6.818 -1.681 1.00 94.31 99 PRO A O 1
ATOM 756 N N . GLY A 1 100 ? 15.297 -5.097 -2.938 1.00 85.56 100 GLY A N 1
ATOM 757 C CA . GLY A 1 100 ? 16.250 -5.286 -4.038 1.00 85.56 100 GLY A CA 1
ATOM 758 C C . GLY A 1 100 ? 15.827 -6.289 -5.119 1.00 85.56 100 GLY A C 1
ATOM 759 O O . GLY A 1 100 ? 16.595 -6.499 -6.059 1.00 85.56 100 GLY A O 1
ATOM 760 N N . GLU A 1 101 ? 14.634 -6.876 -5.023 1.00 80.38 101 GLU A N 1
ATOM 761 C CA . GLU A 1 101 ? 14.058 -7.717 -6.076 1.00 80.38 101 GLU A CA 1
ATOM 762 C C . GLU A 1 101 ? 13.237 -6.867 -7.073 1.00 80.38 101 GLU A C 1
ATOM 764 O O . GLU A 1 101 ? 12.508 -5.970 -6.636 1.00 80.38 101 GLU A O 1
ATOM 769 N N . PRO A 1 102 ? 13.386 -7.088 -8.396 1.00 60.22 102 PRO A N 1
ATOM 770 C CA . PRO A 1 102 ? 12.597 -6.409 -9.427 1.00 60.22 102 PRO A CA 1
ATOM 771 C C . PRO A 1 102 ? 11.190 -6.991 -9.614 1.00 60.22 102 PRO A C 1
ATOM 773 O O . PRO A 1 102 ? 11.031 -8.227 -9.492 1.00 60.22 102 PRO A O 1
#

Radius of gyration: 26.46 Å; chains: 1; bounding box: 70×34×60 Å